Protein AF-A0A009HXX7-F1 (afdb_monomer)

Nearest PDB structures (foldseek):
  4usi-assembly1_C  TM=3.847E-01  e=4.225E+00  Chlamydomonas reinhardtii
  8y6v-assembly1_J  TM=2.786E-01  e=2.232E+00  Phikzvirus phiKZ
  7pua-assembly1_IA  TM=2.974E-01  e=5.814E+00  Trypanosoma brucei brucei
  5cyp-assembly2_B  TM=1.691E-01  e=4.801E+00  Homo sapiens

Foldseek 3Di:
DQDPNFDWDQDLDPDRAIATEAEPPVVVVVVVVVVVPAVDKDWDFDWDWDCDDPRGTHTYTYDTDDIGGPDDSHPVVNVVVVVPPD

Organism: Acinetobacter baumannii (strain 1295743) (NCBI:txid1310613)

Radius of gyration: 14.18 Å; Cα contacts (8 Å, |Δi|>4): 122; chains: 1; bounding box: 28×39×31 Å

Sequence (86 aa):
MFKNNDWHFVRCSITQDDYLIEAPQEIFTQFKELQQQQKNYWVSVLAEVNEQQNGNLILKIEKIDEVHLGETCHLLEALKNFENRE

Structure (mmCIF, N/CA/C/O backbone):
data_AF-A0A009HXX7-F1
#
_entry.id   AF-A0A009HXX7-F1
#
loop_
_atom_site.group_PDB
_atom_site.id
_atom_site.type_symbol
_atom_site.label_atom_id
_atom_site.label_alt_id
_atom_site.label_comp_id
_atom_site.label_asym_id
_atom_site.label_entity_id
_atom_site.label_seq_id
_atom_site.pdbx_PDB_ins_code
_atom_site.Car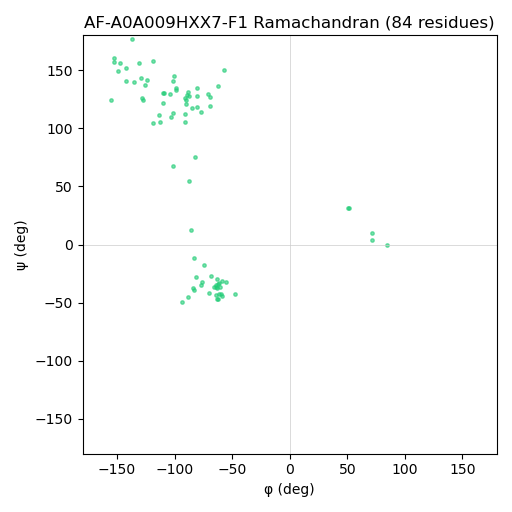tn_x
_atom_site.Cartn_y
_atom_site.Cartn_z
_atom_site.occupancy
_atom_site.B_iso_or_equiv
_atom_site.auth_seq_id
_atom_site.auth_comp_id
_atom_site.auth_asym_id
_atom_site.auth_atom_id
_atom_site.pdbx_PDB_model_num
ATOM 1 N N . MET A 1 1 ? 3.629 2.396 6.674 1.00 68.75 1 MET A N 1
ATOM 2 C CA . MET A 1 1 ? 4.215 3.055 7.862 1.00 68.75 1 MET A CA 1
ATOM 3 C C . MET A 1 1 ? 4.819 4.383 7.434 1.00 68.75 1 MET A C 1
ATOM 5 O O . MET A 1 1 ? 5.500 4.421 6.420 1.00 68.75 1 MET A O 1
ATOM 9 N N . PHE A 1 2 ? 4.559 5.457 8.177 1.00 68.00 2 PHE A N 1
ATOM 10 C CA . PHE A 1 2 ? 5.179 6.759 7.925 1.00 68.00 2 PHE A CA 1
ATOM 11 C C . PHE A 1 2 ? 6.592 6.776 8.538 1.00 68.00 2 PHE A C 1
ATOM 13 O O . PHE A 1 2 ? 6.726 6.566 9.745 1.00 68.00 2 PHE A O 1
ATOM 20 N N . LYS A 1 3 ? 7.637 6.955 7.724 1.00 70.12 3 LYS A N 1
ATOM 21 C CA . LYS A 1 3 ? 9.059 6.953 8.118 1.00 70.12 3 LYS A CA 1
ATOM 22 C C . LYS A 1 3 ? 9.763 8.125 7.437 1.00 70.12 3 LYS A C 1
ATOM 24 O O . LYS A 1 3 ? 9.498 8.379 6.277 1.00 70.12 3 LYS A O 1
ATOM 29 N N . ASN A 1 4 ? 10.662 8.829 8.128 1.00 7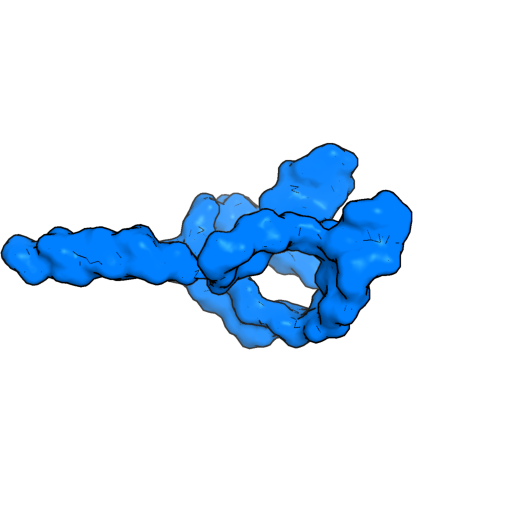5.06 4 ASN A N 1
ATOM 30 C CA . ASN A 1 4 ? 11.453 9.936 7.554 1.00 75.06 4 ASN A CA 1
ATOM 31 C C . ASN A 1 4 ? 10.635 11.020 6.811 1.00 75.06 4 ASN A C 1
ATOM 33 O O . ASN A 1 4 ? 11.153 11.663 5.910 1.00 75.06 4 ASN A O 1
ATOM 37 N N . ASN A 1 5 ? 9.392 11.264 7.242 1.00 79.31 5 ASN A N 1
ATOM 38 C CA . ASN A 1 5 ? 8.393 12.134 6.595 1.00 79.31 5 ASN A CA 1
ATOM 39 C C . ASN A 1 5 ? 7.776 11.609 5.288 1.00 79.31 5 ASN A C 1
ATOM 41 O O . ASN A 1 5 ? 6.994 12.326 4.667 1.00 79.31 5 ASN A O 1
ATOM 45 N N . ASP A 1 6 ? 8.032 10.352 4.945 1.00 85.19 6 ASP A N 1
ATOM 46 C CA . ASP A 1 6 ? 7.507 9.687 3.764 1.00 85.19 6 ASP A CA 1
ATOM 47 C C . ASP A 1 6 ? 6.639 8.475 4.125 1.00 85.19 6 ASP A C 1
ATOM 49 O O . ASP A 1 6 ? 6.723 7.885 5.209 1.00 85.19 6 ASP A O 1
ATOM 53 N N . TRP A 1 7 ? 5.760 8.089 3.203 1.00 86.25 7 TRP A N 1
ATOM 54 C CA . TRP A 1 7 ? 4.960 6.875 3.335 1.00 86.25 7 TRP A CA 1
ATOM 55 C C . TRP A 1 7 ? 5.701 5.690 2.744 1.00 86.25 7 TRP A C 1
ATOM 57 O O . TRP A 1 7 ? 6.104 5.721 1.587 1.00 86.25 7 TRP A O 1
ATOM 67 N N . HIS A 1 8 ? 5.813 4.625 3.532 1.00 88.81 8 HIS A N 1
ATOM 68 C CA . HIS A 1 8 ? 6.450 3.390 3.106 1.00 88.81 8 HIS A CA 1
ATOM 69 C C . HIS A 1 8 ? 5.521 2.195 3.264 1.00 88.81 8 HIS A C 1
ATOM 71 O O . HIS A 1 8 ? 4.821 2.078 4.279 1.00 88.81 8 HIS A O 1
ATOM 77 N N . PHE A 1 9 ? 5.564 1.274 2.307 1.00 85.12 9 PHE A N 1
ATOM 78 C CA . PHE A 1 9 ? 4.982 -0.056 2.438 1.00 85.12 9 PHE A CA 1
ATOM 79 C C . PHE A 1 9 ? 6.069 -1.105 2.524 1.00 85.12 9 PHE A C 1
ATOM 81 O O . PHE A 1 9 ? 6.972 -1.158 1.701 1.00 85.12 9 PHE A O 1
ATOM 88 N N . VAL A 1 10 ? 5.942 -1.963 3.531 1.00 82.94 10 VAL A N 1
ATOM 89 C CA . VAL A 1 10 ? 6.723 -3.189 3.595 1.00 82.94 10 VAL A CA 1
ATOM 90 C C . VAL A 1 10 ? 5.904 -4.248 2.888 1.00 82.94 10 VAL A C 1
ATOM 92 O O . VAL A 1 10 ? 4.753 -4.494 3.262 1.00 82.94 10 VAL A O 1
ATOM 95 N N . ARG A 1 11 ? 6.472 -4.843 1.842 1.00 78.62 11 ARG A N 1
ATOM 96 C CA . ARG A 1 11 ? 5.803 -5.918 1.122 1.00 78.62 11 ARG A CA 1
ATOM 97 C C . ARG A 1 11 ? 5.579 -7.088 2.065 1.00 78.62 11 ARG A C 1
ATOM 99 O O . ARG A 1 11 ? 6.481 -7.505 2.791 1.00 78.62 11 ARG A O 1
ATOM 106 N N . CYS A 1 12 ? 4.382 -7.660 2.003 1.00 73.62 12 CYS A N 1
ATOM 107 C CA . CYS A 1 12 ? 4.099 -8.871 2.744 1.00 73.62 12 CYS A CA 1
ATOM 108 C C . CYS A 1 12 ? 4.601 -10.111 2.004 1.00 73.62 12 CYS A C 1
ATOM 110 O O . CYS A 1 12 ? 3.855 -10.844 1.359 1.00 73.62 12 CYS A O 1
ATOM 112 N N . SER A 1 13 ? 5.913 -10.297 2.049 1.00 68.62 13 SER A N 1
ATOM 113 C CA . SER A 1 13 ? 6.630 -11.423 1.460 1.00 68.62 13 SER A CA 1
ATOM 114 C C . SER A 1 13 ? 7.700 -11.932 2.420 1.00 68.62 13 SER A C 1
ATOM 116 O O . SER A 1 13 ? 7.906 -11.385 3.501 1.00 68.62 13 SER A O 1
ATOM 118 N N . ILE A 1 14 ? 8.386 -13.010 2.029 1.00 61.72 14 ILE A N 1
ATOM 119 C CA . ILE A 1 14 ? 9.562 -13.513 2.757 1.00 61.72 14 ILE A CA 1
ATOM 120 C C . ILE A 1 14 ? 10.675 -12.450 2.775 1.00 61.72 14 ILE A C 1
ATOM 122 O O . ILE A 1 14 ? 11.410 -12.337 3.753 1.00 61.72 14 ILE A O 1
ATOM 126 N N . THR A 1 15 ? 10.781 -11.654 1.709 1.00 66.25 15 THR A N 1
ATOM 127 C CA . THR A 1 15 ? 11.657 -10.483 1.643 1.00 66.25 15 THR A CA 1
ATOM 128 C C . THR A 1 15 ? 10.993 -9.292 2.338 1.00 66.25 15 THR A C 1
ATOM 130 O O . THR A 1 15 ? 9.805 -9.036 2.135 1.00 66.25 15 THR A O 1
ATOM 133 N N . GLN A 1 16 ? 11.755 -8.571 3.167 1.00 70.81 16 GLN A N 1
ATOM 134 C CA . GLN A 1 16 ? 11.319 -7.337 3.837 1.00 70.81 16 GLN A CA 1
ATOM 135 C C . GLN A 1 16 ? 11.579 -6.119 2.947 1.00 70.81 16 GLN A C 1
ATOM 137 O O . GLN A 1 16 ? 12.272 -5.181 3.338 1.00 70.81 16 GLN A O 1
ATOM 142 N N . ASP A 1 17 ? 11.058 -6.162 1.726 1.00 83.62 17 ASP A N 1
ATOM 143 C CA . ASP A 1 17 ? 11.234 -5.066 0.783 1.00 83.62 17 ASP A CA 1
ATOM 144 C C . ASP A 1 17 ? 10.427 -3.856 1.270 1.00 83.62 17 ASP A C 1
ATOM 146 O O . ASP A 1 17 ? 9.207 -3.935 1.445 1.00 83.62 17 ASP A O 1
ATOM 150 N N . ASP A 1 18 ? 11.127 -2.754 1.532 1.00 87.50 18 ASP A N 1
ATOM 151 C CA . ASP A 1 18 ? 10.561 -1.485 1.982 1.00 87.50 18 ASP A CA 1
ATOM 152 C C . ASP A 1 18 ? 10.493 -0.534 0.782 1.00 87.50 18 ASP A C 1
ATOM 154 O O . ASP A 1 18 ? 11.515 -0.149 0.211 1.00 87.50 18 ASP A O 1
ATOM 158 N N . TYR A 1 19 ? 9.270 -0.212 0.371 1.00 89.44 19 TYR A N 1
ATOM 159 C CA . TYR A 1 19 ? 8.980 0.631 -0.777 1.00 89.44 19 TYR A CA 1
ATOM 160 C C . TYR A 1 19 ? 8.560 2.020 -0.326 1.00 89.44 19 TYR A C 1
ATOM 162 O O . TYR A 1 19 ? 7.612 2.154 0.452 1.00 89.44 19 TYR A O 1
ATOM 170 N N . LEU A 1 20 ? 9.194 3.043 -0.888 1.00 91.75 20 LEU A N 1
ATOM 171 C CA . LEU A 1 20 ? 8.702 4.413 -0.839 1.00 91.75 20 LEU A CA 1
ATOM 172 C C . LEU A 1 20 ? 7.464 4.534 -1.736 1.00 91.75 20 LEU A C 1
ATOM 174 O O . LEU A 1 20 ? 7.476 4.104 -2.891 1.00 91.75 20 LEU A O 1
ATOM 178 N N . ILE A 1 21 ? 6.389 5.103 -1.196 1.00 91.50 21 ILE A N 1
ATOM 179 C CA . ILE A 1 21 ? 5.110 5.223 -1.893 1.00 91.50 21 ILE A CA 1
ATOM 180 C C . ILE A 1 21 ? 5.039 6.538 -2.658 1.00 91.50 21 ILE A C 1
ATOM 182 O O . ILE A 1 21 ? 5.116 7.616 -2.071 1.00 91.50 21 ILE A O 1
ATOM 186 N N . GLU A 1 22 ? 4.742 6.436 -3.948 1.00 92.75 22 GLU A N 1
ATOM 187 C CA . GLU A 1 22 ? 4.274 7.552 -4.766 1.00 92.75 22 GLU A CA 1
ATOM 188 C C . GLU A 1 22 ? 2.804 7.324 -5.112 1.00 92.75 22 GLU A C 1
ATOM 190 O O . GLU A 1 22 ? 2.451 6.302 -5.691 1.00 92.75 22 GLU A O 1
ATOM 195 N N . ALA A 1 23 ? 1.920 8.246 -4.742 1.00 92.94 23 ALA A N 1
ATOM 196 C CA . ALA A 1 23 ? 0.487 8.090 -4.978 1.00 92.94 23 ALA A CA 1
ATOM 197 C C . ALA A 1 23 ? -0.216 9.453 -5.095 1.00 92.94 23 ALA A C 1
ATOM 199 O O . ALA A 1 23 ? 0.302 10.459 -4.598 1.00 92.94 23 ALA A O 1
ATOM 200 N N . PRO A 1 24 ? -1.416 9.514 -5.700 1.00 93.31 24 PRO A N 1
ATOM 201 C CA . PRO A 1 24 ? -2.285 10.682 -5.597 1.00 93.31 24 PRO A CA 1
ATOM 202 C C . PRO A 1 24 ? -2.624 11.019 -4.137 1.00 93.31 24 PRO A C 1
ATOM 204 O O . PRO A 1 24 ? -2.757 10.132 -3.292 1.00 93.31 24 PRO A O 1
ATOM 207 N N . GLN A 1 25 ? -2.848 12.303 -3.839 1.00 91.62 25 GLN A N 1
ATOM 208 C CA . GLN A 1 25 ? -3.142 12.778 -2.477 1.00 91.62 25 GLN A CA 1
ATOM 209 C C . GLN A 1 25 ? -4.350 12.075 -1.831 1.00 91.62 25 GLN A C 1
ATOM 211 O O . GLN A 1 25 ? -4.377 11.864 -0.619 1.00 91.62 25 GLN A O 1
ATOM 216 N N . GLU A 1 26 ? -5.337 11.688 -2.635 1.00 92.94 26 GLU A N 1
ATOM 217 C CA . GLU A 1 26 ? -6.537 10.961 -2.204 1.00 92.94 26 GLU A CA 1
ATOM 218 C C . GLU A 1 26 ? -6.203 9.605 -1.565 1.00 92.94 26 GLU A C 1
ATOM 220 O O . GLU A 1 26 ? -6.821 9.221 -0.573 1.00 92.94 26 GLU A O 1
ATOM 225 N N . ILE A 1 27 ? -5.183 8.913 -2.077 1.00 92.38 27 ILE A N 1
ATOM 226 C CA . ILE A 1 27 ? -4.707 7.636 -1.537 1.00 92.38 27 ILE A CA 1
ATOM 227 C C . ILE A 1 27 ? -4.029 7.851 -0.178 1.00 92.38 27 ILE A C 1
ATOM 229 O O . ILE A 1 27 ? -4.296 7.117 0.774 1.00 92.38 27 ILE A O 1
ATOM 233 N N . PHE A 1 28 ? -3.220 8.907 -0.031 1.00 91.31 28 PHE A N 1
ATOM 234 C CA . PHE A 1 28 ? -2.621 9.248 1.265 1.00 91.31 28 PHE A CA 1
ATOM 235 C C . PHE A 1 28 ? -3.664 9.625 2.319 1.00 91.31 28 PHE A C 1
ATOM 237 O O . PHE A 1 28 ? -3.476 9.321 3.498 1.00 91.31 28 PHE A O 1
ATOM 244 N N . THR A 1 29 ? -4.759 10.276 1.924 1.00 91.56 29 THR A N 1
ATOM 245 C CA . THR A 1 29 ? -5.885 10.551 2.828 1.00 91.56 29 THR A CA 1
ATOM 246 C C . THR A 1 29 ? -6.515 9.249 3.322 1.00 91.56 29 THR A C 1
ATOM 248 O O . THR A 1 29 ? -6.639 9.070 4.532 1.00 91.56 29 THR A O 1
ATOM 251 N N . GLN A 1 30 ? -6.788 8.296 2.425 1.00 90.56 30 GLN A N 1
ATOM 252 C CA . GLN A 1 30 ? -7.323 6.980 2.797 1.00 90.56 30 GLN A CA 1
ATOM 253 C C . GLN A 1 30 ? -6.381 6.215 3.739 1.00 90.56 30 GLN A C 1
ATOM 255 O O . GLN A 1 30 ? -6.823 5.674 4.750 1.00 90.56 30 GLN A O 1
ATOM 260 N N . PHE A 1 31 ? -5.067 6.222 3.489 1.00 88.00 31 PHE A N 1
ATOM 261 C CA . PHE A 1 31 ? -4.109 5.584 4.401 1.00 88.00 31 PHE A CA 1
ATOM 262 C C . PHE A 1 31 ? -4.076 6.230 5.790 1.00 88.00 31 PHE A C 1
ATOM 264 O O . PHE A 1 31 ? -3.958 5.523 6.793 1.00 88.00 31 PHE A O 1
ATOM 271 N N . LYS A 1 32 ? -4.207 7.560 5.878 1.00 88.38 32 LYS A N 1
ATOM 272 C CA . LYS A 1 32 ? -4.303 8.261 7.169 1.00 88.38 32 LYS A CA 1
ATOM 273 C C . LYS A 1 32 ? -5.559 7.855 7.933 1.00 88.38 32 LYS A C 1
ATOM 275 O O . LYS A 1 32 ? -5.469 7.611 9.133 1.00 88.38 32 LYS A O 1
ATOM 280 N N . GLU A 1 33 ? -6.698 7.766 7.254 1.00 89.62 33 GLU A N 1
ATOM 281 C CA . GLU A 1 33 ? -7.964 7.331 7.854 1.00 89.62 33 GLU A CA 1
ATOM 282 C C . GLU A 1 33 ? -7.876 5.885 8.355 1.00 89.62 33 GLU A C 1
ATOM 284 O O . GLU A 1 33 ? -8.204 5.613 9.511 1.00 89.62 33 GLU A O 1
ATOM 289 N N . LEU A 1 34 ? -7.334 4.974 7.541 1.00 86.50 34 LEU A N 1
ATOM 290 C CA . LEU A 1 34 ? -7.115 3.577 7.930 1.00 86.50 34 LEU A CA 1
ATOM 291 C C . LEU A 1 34 ? -6.203 3.461 9.156 1.00 86.50 34 LEU A C 1
ATOM 293 O O . LEU A 1 34 ? -6.526 2.744 10.104 1.00 86.50 34 LEU A O 1
ATOM 297 N N . GLN A 1 35 ? -5.107 4.227 9.188 1.00 82.88 35 GLN A N 1
ATOM 298 C CA . GLN A 1 35 ? -4.184 4.255 10.324 1.00 82.88 35 GLN A CA 1
ATOM 299 C C . GLN A 1 35 ? -4.827 4.774 11.620 1.00 82.88 35 GLN A C 1
ATOM 301 O O . GLN A 1 35 ? -4.412 4.373 12.708 1.00 82.88 35 GLN A O 1
ATOM 306 N N . GLN A 1 36 ? -5.824 5.658 11.533 1.00 84.94 36 GLN A N 1
ATOM 307 C CA . GLN A 1 36 ? -6.563 6.138 12.705 1.00 84.94 36 GLN A CA 1
ATOM 308 C C . GLN A 1 36 ? -7.573 5.106 13.222 1.00 84.94 36 GLN A C 1
ATOM 310 O O . GLN A 1 36 ? -7.814 5.046 14.427 1.00 84.94 36 GLN A O 1
ATOM 315 N N . GLN A 1 37 ? -8.157 4.299 12.331 1.00 80.19 37 GLN A N 1
ATOM 316 C CA . GLN A 1 37 ? -9.209 3.339 12.672 1.00 80.19 37 GLN A CA 1
ATOM 317 C C . GLN A 1 37 ? -8.670 2.018 13.230 1.00 80.19 37 GLN A C 1
ATOM 319 O O . GLN A 1 37 ? -9.263 1.457 14.151 1.00 80.19 37 GLN A O 1
ATOM 324 N N . GLN A 1 38 ? -7.568 1.499 12.683 1.00 70.69 38 GLN A N 1
ATOM 325 C CA . GLN A 1 38 ? -7.023 0.196 13.062 1.00 70.69 38 GLN A CA 1
ATOM 326 C C . GLN A 1 38 ? -5.498 0.204 13.092 1.00 70.69 38 GLN A C 1
ATOM 328 O O . GLN A 1 38 ? -4.837 0.774 12.229 1.00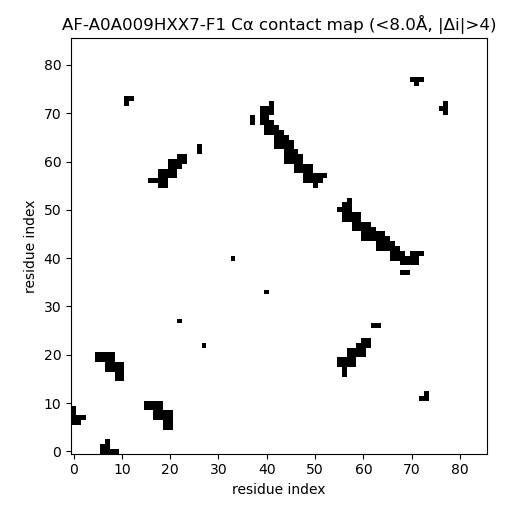 70.69 38 GLN A O 1
ATOM 333 N N . LYS A 1 39 ? -4.926 -0.488 14.085 1.00 68.25 39 LYS A N 1
ATOM 334 C CA . LYS A 1 39 ? -3.467 -0.665 14.177 1.00 68.25 39 LYS A CA 1
ATOM 335 C C . LYS A 1 39 ? -2.953 -1.786 13.274 1.00 68.25 39 LYS A C 1
ATOM 337 O O . LYS A 1 39 ? -1.816 -1.704 12.824 1.00 68.25 39 LYS A O 1
ATOM 342 N N . ASN A 1 40 ? -3.795 -2.784 12.997 1.00 75.62 40 ASN A N 1
ATOM 343 C CA . ASN A 1 40 ? -3.448 -3.950 12.192 1.00 75.62 40 ASN A CA 1
ATOM 344 C C . ASN A 1 40 ? -4.347 -3.998 10.959 1.00 75.62 40 ASN A C 1
ATOM 346 O O . ASN A 1 40 ? -5.528 -4.342 11.048 1.00 75.62 40 ASN A O 1
ATOM 350 N N . TYR A 1 41 ? -3.778 -3.626 9.822 1.00 79.56 41 TYR A N 1
ATOM 351 C CA . TYR A 1 41 ? -4.400 -3.768 8.519 1.00 79.56 41 TYR A CA 1
ATOM 352 C C . TYR A 1 41 ? -3.321 -4.026 7.475 1.00 79.56 41 TYR A C 1
ATOM 354 O O . TYR A 1 41 ? -2.165 -3.625 7.641 1.00 79.56 41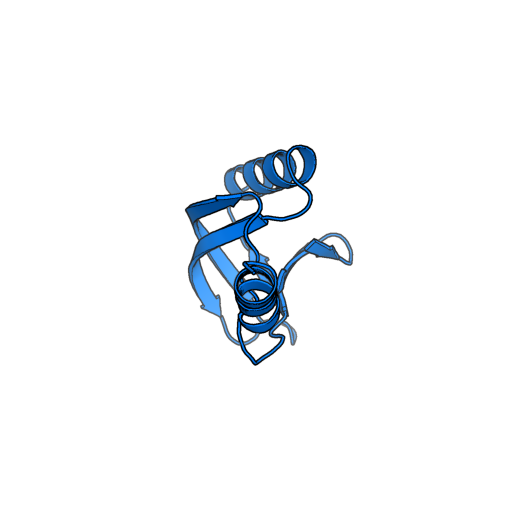 TYR A O 1
ATOM 362 N N . TRP A 1 42 ? -3.715 -4.654 6.377 1.00 84.56 42 TRP A N 1
ATOM 363 C CA . TRP A 1 42 ? -2.933 -4.657 5.151 1.00 84.56 42 TRP A CA 1
ATOM 364 C C . TRP A 1 42 ? -3.836 -4.286 3.980 1.00 84.56 42 TRP A C 1
ATOM 366 O O . TRP A 1 42 ? -5.063 -4.381 4.056 1.00 84.56 42 TRP A O 1
ATOM 376 N N . VAL A 1 43 ? -3.218 -3.778 2.921 1.00 87.00 43 VAL A N 1
ATOM 377 C CA . VAL A 1 43 ? -3.919 -3.302 1.733 1.00 87.00 43 VAL A CA 1
ATOM 378 C C . VAL A 1 43 ? -3.363 -3.997 0.504 1.00 87.00 43 VAL A C 1
ATOM 380 O O . VAL A 1 43 ? -2.146 -4.137 0.360 1.00 87.00 43 VAL A O 1
ATOM 383 N N . SER A 1 44 ? -4.260 -4.400 -0.385 1.00 88.50 44 SER A N 1
ATOM 384 C CA . SER A 1 44 ? -3.927 -4.760 -1.759 1.00 88.50 44 SER A CA 1
ATOM 385 C C . SER A 1 44 ? -3.996 -3.490 -2.592 1.00 88.50 44 SER A C 1
ATOM 387 O O . SER A 1 44 ? -4.963 -2.733 -2.502 1.00 88.50 44 SER A O 1
ATOM 389 N N . VAL A 1 45 ? -2.968 -3.223 -3.390 1.00 90.81 45 VAL A N 1
ATOM 390 C CA . VAL A 1 45 ? -2.893 -2.017 -4.220 1.00 90.81 45 VAL A CA 1
ATOM 391 C C . VAL A 1 45 ? -2.566 -2.383 -5.655 1.00 90.81 45 VAL A C 1
ATOM 393 O O . VAL A 1 45 ? -1.763 -3.281 -5.906 1.00 90.81 45 VAL A O 1
ATOM 396 N N . LEU A 1 46 ? -3.167 -1.656 -6.593 1.00 92.62 46 LEU A N 1
ATOM 397 C CA . LEU A 1 46 ? -2.713 -1.663 -7.975 1.00 92.62 46 LEU A CA 1
ATOM 398 C C . LEU A 1 46 ? -1.584 -0.644 -8.091 1.00 92.62 46 LEU A C 1
ATOM 400 O O . LEU A 1 46 ? -1.786 0.545 -7.822 1.00 92.62 46 LEU A O 1
ATOM 404 N N . ALA A 1 47 ? -0.397 -1.124 -8.442 1.00 91.94 47 ALA A N 1
ATOM 405 C CA . ALA A 1 47 ? 0.797 -0.303 -8.452 1.00 91.94 47 ALA A CA 1
ATOM 406 C C . ALA A 1 47 ? 1.801 -0.744 -9.518 1.00 91.94 47 ALA A C 1
ATOM 408 O O . ALA A 1 47 ? 1.933 -1.931 -9.821 1.00 91.94 47 ALA A O 1
ATOM 409 N N . GLU A 1 48 ? 2.552 0.229 -10.022 1.00 91.19 48 GLU A N 1
ATOM 410 C CA . GLU A 1 48 ? 3.760 0.007 -10.808 1.00 91.19 48 GLU A CA 1
ATOM 411 C C . GLU A 1 48 ? 4.950 -0.112 -9.847 1.00 91.19 48 GLU A C 1
ATOM 413 O O . GLU A 1 48 ? 5.168 0.748 -8.985 1.00 91.19 48 GLU A O 1
ATOM 418 N N . VAL A 1 49 ? 5.725 -1.189 -9.985 1.00 83.81 49 VAL A N 1
ATOM 419 C CA . VAL A 1 49 ? 6.955 -1.383 -9.211 1.00 83.81 49 VAL A CA 1
ATOM 420 C C . VAL A 1 49 ? 8.115 -0.790 -9.997 1.00 83.81 49 VAL A C 1
ATOM 422 O O . VAL A 1 49 ? 8.496 -1.311 -11.042 1.00 83.81 49 VAL A O 1
ATOM 425 N N . ASN A 1 50 ? 8.690 0.287 -9.473 1.00 81.94 50 ASN A N 1
ATOM 426 C CA . ASN A 1 50 ? 9.883 0.913 -10.021 1.00 81.94 50 ASN A CA 1
ATOM 427 C C . ASN A 1 50 ? 11.072 0.513 -9.147 1.00 81.94 50 ASN A C 1
ATOM 429 O O . ASN A 1 50 ? 11.182 0.935 -7.995 1.00 81.94 50 ASN A O 1
ATOM 433 N N . GLU A 1 51 ? 11.951 -0.333 -9.687 1.00 69.25 51 GLU A N 1
ATOM 434 C CA . GLU A 1 51 ? 12.945 -1.037 -8.872 1.00 69.25 51 GLU A CA 1
ATOM 435 C C . GLU A 1 51 ? 13.933 -0.105 -8.165 1.00 69.25 51 GLU A C 1
ATOM 437 O O . GLU A 1 51 ? 14.297 -0.414 -7.043 1.00 69.25 51 GLU A O 1
ATOM 442 N N . GLN A 1 52 ? 14.335 1.040 -8.728 1.00 76.06 52 GLN A N 1
ATOM 443 C CA . GLN A 1 52 ? 15.222 1.972 -8.020 1.00 76.06 52 GLN A CA 1
ATOM 444 C C . GLN A 1 52 ? 15.085 3.419 -8.508 1.00 76.06 52 GLN A C 1
ATOM 446 O O . GLN A 1 52 ? 15.334 3.721 -9.674 1.00 76.06 52 GLN A O 1
ATOM 451 N N . GLN A 1 53 ? 14.800 4.337 -7.583 1.00 77.88 53 GLN A N 1
ATOM 452 C CA . GLN A 1 53 ? 15.066 5.768 -7.746 1.00 77.88 53 GLN A CA 1
ATOM 453 C C . GLN A 1 53 ? 15.845 6.279 -6.535 1.00 77.88 53 GLN A C 1
ATOM 455 O O . GLN A 1 53 ? 15.436 6.080 -5.394 1.00 77.88 53 GLN A O 1
ATOM 460 N N . ASN A 1 54 ? 16.993 6.921 -6.773 1.00 80.25 54 ASN A N 1
ATOM 461 C CA . ASN A 1 54 ? 17.879 7.435 -5.717 1.00 80.25 54 ASN A CA 1
ATOM 462 C C . ASN A 1 54 ? 18.244 6.391 -4.635 1.00 80.25 54 ASN A C 1
ATOM 464 O O . ASN A 1 54 ? 18.451 6.741 -3.477 1.00 80.25 54 ASN A O 1
ATOM 468 N N . GLY A 1 55 ? 18.317 5.107 -5.010 1.00 80.56 55 GLY A N 1
ATOM 469 C CA . GLY A 1 55 ? 18.619 4.000 -4.094 1.00 80.56 55 GLY A CA 1
ATOM 470 C C . GLY A 1 55 ? 17.420 3.441 -3.318 1.00 80.56 55 GLY A C 1
ATOM 471 O O . GLY A 1 55 ? 17.600 2.477 -2.580 1.00 80.56 55 GLY A O 1
ATOM 472 N N . ASN A 1 56 ? 16.215 3.986 -3.510 1.00 83.50 56 ASN A N 1
ATOM 473 C CA . ASN A 1 56 ? 14.981 3.488 -2.903 1.00 83.50 56 ASN A CA 1
ATOM 474 C C . ASN A 1 56 ? 14.167 2.662 -3.904 1.00 83.50 56 ASN A C 1
ATOM 476 O O . ASN A 1 56 ? 14.045 3.044 -5.070 1.00 83.50 56 ASN A O 1
ATOM 480 N N . LEU A 1 57 ? 13.564 1.573 -3.425 1.00 89.62 57 LEU A N 1
ATOM 481 C CA . LEU A 1 57 ? 12.499 0.875 -4.140 1.00 89.62 57 LEU A CA 1
ATOM 482 C C . LEU A 1 57 ? 11.261 1.778 -4.150 1.00 89.62 57 LEU A C 1
ATOM 484 O O . LEU A 1 57 ? 10.826 2.228 -3.089 1.00 89.62 57 LEU A O 1
ATOM 488 N N . ILE A 1 58 ? 10.691 2.048 -5.323 1.00 91.12 58 ILE A N 1
ATOM 489 C CA . ILE A 1 58 ? 9.516 2.915 -5.455 1.00 91.12 58 ILE A CA 1
ATOM 490 C C . ILE A 1 58 ? 8.296 2.074 -5.820 1.00 91.12 58 ILE A C 1
ATOM 492 O O . ILE A 1 58 ? 8.321 1.283 -6.764 1.00 91.12 58 ILE A O 1
ATOM 496 N N . LEU A 1 59 ? 7.208 2.271 -5.080 1.00 91.31 59 LEU A N 1
ATOM 497 C CA . LEU A 1 59 ? 5.903 1.699 -5.380 1.00 91.31 59 LEU A CA 1
ATOM 498 C C . LEU A 1 59 ? 4.950 2.827 -5.756 1.00 91.31 59 LEU A C 1
ATOM 500 O O . LEU A 1 59 ? 4.494 3.585 -4.896 1.00 91.31 59 LEU A O 1
ATOM 504 N N . LYS A 1 60 ? 4.652 2.937 -7.049 1.00 93.31 60 LYS A N 1
ATOM 505 C CA . LYS A 1 60 ? 3.742 3.954 -7.561 1.00 93.31 60 LYS A CA 1
ATOM 506 C C . LYS A 1 60 ? 2.324 3.404 -7.574 1.00 93.31 60 LYS A C 1
ATOM 508 O O . LYS A 1 60 ? 1.987 2.567 -8.405 1.00 93.31 60 LYS A O 1
ATOM 513 N N . ILE A 1 61 ? 1.510 3.853 -6.629 1.00 93.94 61 ILE A N 1
ATOM 514 C CA . ILE A 1 61 ? 0.160 3.350 -6.395 1.00 93.94 61 ILE A CA 1
ATOM 515 C C . ILE A 1 61 ? -0.840 4.147 -7.227 1.00 93.94 61 ILE A C 1
ATOM 517 O O . ILE A 1 61 ? -0.948 5.366 -7.099 1.00 93.94 61 ILE A O 1
ATOM 521 N N . GLU A 1 62 ? -1.619 3.433 -8.032 1.00 93.62 62 GLU A N 1
ATOM 522 C CA . GLU A 1 62 ? -2.726 4.003 -8.799 1.00 93.62 62 GLU A CA 1
ATOM 523 C C . GLU A 1 62 ? -4.019 3.996 -7.987 1.00 93.62 62 GLU A C 1
ATOM 525 O O . GLU A 1 62 ? -4.741 4.992 -7.942 1.00 93.62 62 GLU A O 1
ATOM 530 N N . LYS A 1 63 ? -4.305 2.871 -7.321 1.00 93.06 63 LYS A N 1
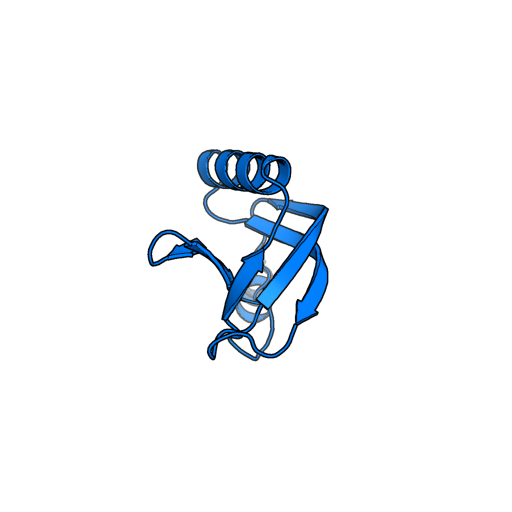ATOM 531 C CA . LYS A 1 63 ? -5.491 2.696 -6.479 1.00 93.06 63 LYS A CA 1
ATOM 532 C C . LYS A 1 63 ? -5.264 1.670 -5.374 1.00 93.06 63 LYS A C 1
ATOM 534 O O . LYS A 1 63 ? -4.448 0.756 -5.502 1.00 93.06 63 LYS A O 1
ATOM 539 N N . ILE A 1 64 ? -6.060 1.792 -4.318 1.00 92.12 64 ILE A N 1
ATOM 540 C CA . ILE A 1 64 ? -6.282 0.710 -3.358 1.00 92.12 64 ILE A CA 1
ATOM 541 C C . ILE A 1 64 ? -7.317 -0.232 -3.974 1.00 92.12 64 ILE A C 1
ATOM 543 O O . ILE A 1 64 ? -8.358 0.220 -4.448 1.00 92.12 64 ILE A O 1
ATOM 547 N N . ASP A 1 65 ? -6.996 -1.519 -4.016 1.00 91.44 65 ASP A N 1
ATOM 548 C CA . ASP A 1 65 ? -7.870 -2.558 -4.558 1.00 91.44 65 ASP A CA 1
ATOM 549 C C . ASP A 1 65 ? -8.705 -3.195 -3.442 1.00 91.44 65 ASP A C 1
ATOM 551 O O . ASP A 1 65 ? -9.929 -3.230 -3.533 1.00 91.44 65 ASP A O 1
ATOM 555 N N . GLU A 1 66 ? -8.056 -3.601 -2.344 1.00 90.19 66 GLU A N 1
ATOM 556 C CA . GLU A 1 66 ? -8.707 -4.240 -1.193 1.00 90.19 66 GLU A CA 1
ATOM 557 C C . GLU A 1 66 ? -8.089 -3.773 0.134 1.00 90.19 66 GLU A C 1
ATOM 559 O O . 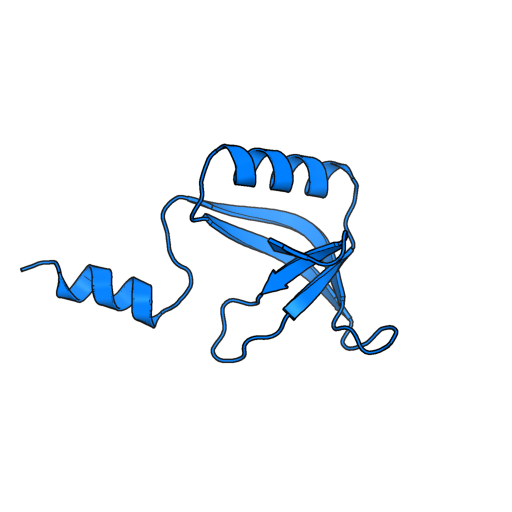GLU A 1 66 ? -6.910 -3.412 0.207 1.00 90.19 66 GLU A O 1
ATOM 564 N N . VAL A 1 67 ? -8.893 -3.791 1.201 1.00 88.81 67 VAL A N 1
ATOM 565 C CA . VAL A 1 67 ? -8.473 -3.457 2.569 1.00 88.81 67 VAL A CA 1
ATOM 566 C C . VAL A 1 67 ? -8.872 -4.590 3.504 1.00 88.81 67 VAL A C 1
ATOM 568 O O . VAL A 1 67 ? -10.050 -4.924 3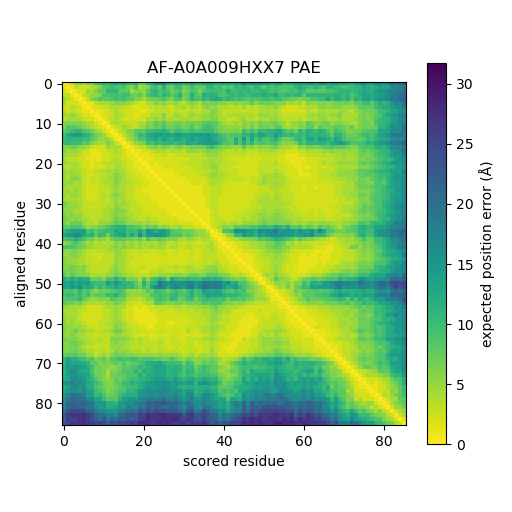.623 1.00 88.81 67 VAL A O 1
ATOM 571 N N . HIS A 1 68 ? -7.889 -5.121 4.222 1.00 85.50 68 HIS A N 1
ATOM 572 C CA . HIS A 1 68 ? -8.055 -6.239 5.140 1.00 85.50 68 HIS A CA 1
ATOM 573 C C . HIS A 1 68 ? -7.813 -5.768 6.573 1.00 85.50 68 HIS A C 1
ATOM 575 O O . HIS A 1 68 ? -6.696 -5.397 6.941 1.00 85.50 68 HIS A O 1
ATOM 581 N N . LEU A 1 69 ? -8.873 -5.745 7.384 1.00 84.81 69 LEU A N 1
ATOM 582 C CA . LEU A 1 69 ? -8.845 -5.223 8.752 1.00 84.81 69 LEU A CA 1
ATOM 583 C C . LEU A 1 69 ? -8.706 -6.350 9.773 1.00 84.81 69 LEU A C 1
ATOM 585 O O . LEU A 1 69 ? -9.424 -7.342 9.705 1.00 84.81 69 LEU A O 1
ATOM 589 N N . GLY A 1 70 ? -7.823 -6.175 10.760 1.00 75.69 70 GLY A N 1
ATOM 590 C CA . GLY A 1 70 ? -7.624 -7.160 11.830 1.00 75.69 70 GLY A CA 1
ATOM 591 C C . GLY A 1 70 ? -6.924 -8.445 11.378 1.00 75.69 70 GLY A C 1
ATOM 592 O O . GLY A 1 70 ? -6.735 -9.355 12.183 1.00 75.69 70 GLY A O 1
ATOM 593 N N . GLU A 1 71 ? -6.511 -8.507 10.114 1.00 70.75 71 GLU A N 1
ATOM 594 C CA . GLU A 1 71 ? -5.779 -9.621 9.530 1.00 70.75 71 GLU A CA 1
ATOM 595 C C . GLU A 1 71 ? -4.285 -9.296 9.465 1.00 70.75 71 GLU A C 1
ATOM 597 O O . GLU A 1 71 ? -3.877 -8.154 9.245 1.00 70.75 71 GLU A O 1
ATOM 602 N N . THR A 1 72 ? -3.461 -10.321 9.656 1.00 71.88 72 THR A N 1
ATOM 603 C CA . THR A 1 72 ? -2.020 -10.252 9.413 1.00 71.88 72 THR A CA 1
ATOM 604 C C . THR A 1 72 ? -1.726 -10.864 8.056 1.00 71.88 72 THR A C 1
ATOM 606 O O . THR A 1 72 ? -2.205 -11.948 7.729 1.00 71.88 72 THR A O 1
ATOM 609 N N . CYS A 1 73 ? -0.925 -10.168 7.262 1.00 70.12 73 CYS A N 1
ATOM 610 C CA . CYS A 1 73 ? -0.461 -10.684 5.985 1.00 70.12 73 CYS A CA 1
ATOM 611 C C . CYS A 1 73 ? 0.765 -11.608 6.159 1.00 70.12 73 CYS A C 1
ATOM 613 O O . CYS A 1 73 ? 1.166 -12.303 5.223 1.00 70.12 73 CYS A O 1
ATOM 615 N N . HIS A 1 74 ? 1.386 -11.635 7.350 1.00 69.75 74 HIS A N 1
ATOM 616 C CA . HIS A 1 74 ? 2.527 -12.499 7.622 1.00 69.75 74 HIS A CA 1
ATOM 617 C C . HIS A 1 74 ? 2.044 -13.928 7.842 1.00 69.75 74 HIS A C 1
ATOM 619 O O . HIS A 1 74 ? 1.413 -14.227 8.854 1.00 69.75 74 HIS A O 1
ATOM 625 N N . LEU A 1 75 ? 2.413 -14.831 6.928 1.00 66.88 75 LEU A N 1
ATOM 626 C CA . LEU A 1 75 ? 2.039 -16.247 6.984 1.00 66.88 75 LEU A CA 1
ATOM 627 C C . LEU A 1 75 ? 2.273 -16.863 8.373 1.00 66.88 75 LEU A C 1
ATOM 629 O O . LEU A 1 75 ? 1.410 -17.563 8.880 1.00 66.88 75 LEU A O 1
ATOM 633 N N . LEU A 1 76 ? 3.399 -16.563 9.024 1.00 66.06 76 LEU A N 1
ATOM 634 C CA . LEU A 1 76 ? 3.705 -17.088 10.360 1.00 66.06 76 LEU A CA 1
ATOM 635 C C . LEU A 1 76 ? 2.727 -16.610 11.440 1.00 66.06 76 LEU A C 1
ATOM 637 O O . LEU A 1 76 ? 2.392 -17.367 12.345 1.00 66.06 76 LEU A O 1
ATOM 641 N N . GLU A 1 77 ? 2.263 -15.367 11.369 1.00 66.06 77 GLU A N 1
ATOM 642 C CA . GLU A 1 77 ? 1.269 -14.850 12.310 1.00 66.06 77 GLU A CA 1
ATOM 643 C C . GLU A 1 77 ? -0.136 -15.356 11.969 1.00 66.06 77 GLU A C 1
ATOM 645 O O . GLU A 1 77 ? -0.908 -15.670 12.874 1.00 66.06 77 GLU A O 1
ATOM 650 N N . ALA A 1 78 ? -0.446 -15.521 10.680 1.00 63.78 78 ALA A N 1
ATOM 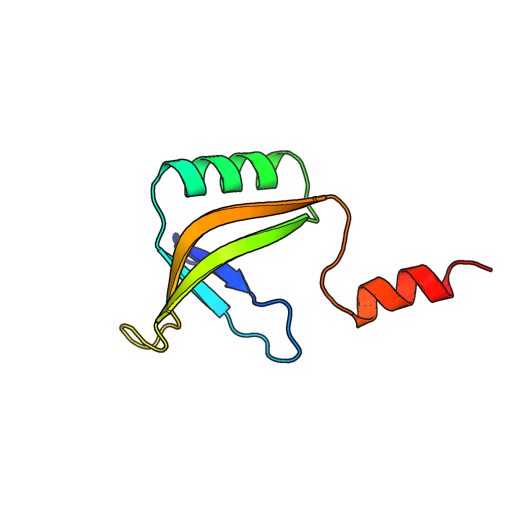651 C CA . ALA A 1 78 ? -1.685 -16.150 10.239 1.00 63.78 78 ALA A CA 1
ATOM 652 C C . ALA A 1 78 ? -1.767 -17.601 10.743 1.00 63.78 78 ALA A C 1
ATOM 654 O O . ALA A 1 78 ? -2.798 -18.009 11.271 1.00 63.78 78 ALA A O 1
ATOM 655 N N . LEU A 1 79 ? -0.662 -18.352 10.670 1.00 64.62 79 LEU A N 1
ATOM 656 C CA . LEU A 1 79 ? -0.558 -19.728 11.165 1.00 64.62 79 LEU A CA 1
ATOM 657 C C . LEU A 1 79 ? -0.695 -19.826 12.693 1.00 64.62 79 LEU A C 1
ATOM 659 O O . LEU A 1 79 ? -1.370 -20.733 13.174 1.00 64.62 79 LEU A O 1
ATOM 663 N N . LYS A 1 80 ? -0.173 -18.864 13.468 1.00 61.91 80 LYS A N 1
ATOM 664 C CA . LYS A 1 80 ? -0.392 -18.814 14.930 1.00 61.91 80 LYS A CA 1
ATOM 665 C C . LYS A 1 80 ? -1.873 -18.723 15.311 1.00 61.91 80 LYS A C 1
ATOM 667 O O . LYS A 1 80 ? -2.275 -19.240 16.351 1.00 61.91 80 LYS A O 1
ATOM 672 N N . ASN A 1 81 ? -2.702 -18.084 14.486 1.00 58.47 81 ASN A N 1
ATOM 673 C CA . ASN A 1 81 ? -4.149 -18.028 14.716 1.00 58.47 81 ASN A CA 1
ATOM 674 C C . ASN A 1 81 ? -4.859 -19.357 14.398 1.00 58.47 81 ASN A C 1
ATOM 676 O O . ASN A 1 81 ? -5.984 -19.559 14.855 1.00 58.47 81 ASN A O 1
ATOM 680 N N . PHE A 1 82 ? -4.222 -20.260 13.642 1.00 58.47 82 PHE A N 1
ATOM 681 C CA . PHE A 1 82 ? -4.702 -21.628 13.429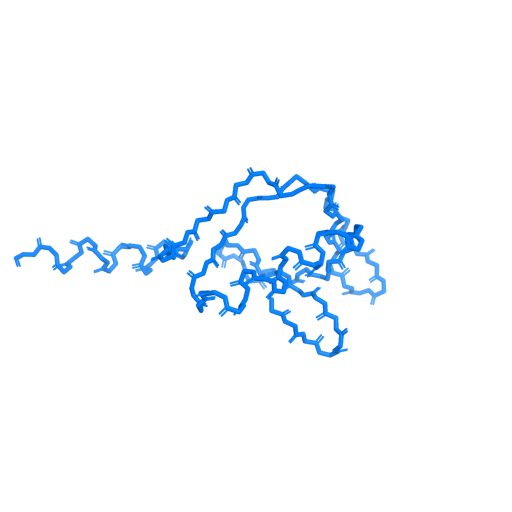 1.00 58.47 82 PHE A CA 1
ATOM 682 C C . PHE A 1 82 ? -4.282 -22.573 14.560 1.00 58.47 82 PHE A C 1
ATOM 684 O O . PHE A 1 82 ? -5.093 -23.400 14.961 1.00 58.47 82 PHE A O 1
ATOM 691 N N . GLU A 1 83 ? -3.073 -22.426 15.110 1.00 55.03 83 GLU A N 1
ATOM 692 C CA . GLU A 1 83 ? -2.593 -23.257 16.230 1.00 55.03 83 GLU A CA 1
ATOM 693 C C . GLU A 1 83 ? -3.337 -22.987 17.549 1.00 55.03 83 GLU A C 1
ATOM 695 O O . GLU A 1 83 ? -3.476 -23.885 18.367 1.00 55.03 83 GLU A O 1
ATOM 700 N N . ASN A 1 84 ? -3.877 -21.780 17.749 1.00 53.53 84 ASN A N 1
ATOM 701 C CA . ASN A 1 84 ? -4.654 -21.427 18.948 1.00 53.53 84 ASN A CA 1
ATOM 702 C C . ASN A 1 84 ? -6.153 -21.800 18.865 1.00 53.53 84 ASN A C 1
ATOM 704 O O . ASN A 1 84 ? -6.949 -21.319 19.672 1.00 53.53 84 ASN A O 1
ATOM 708 N N . ARG A 1 85 ? -6.562 -22.607 17.875 1.00 50.66 85 ARG A N 1
ATOM 709 C CA . ARG A 1 85 ? -7.906 -23.203 17.789 1.00 50.66 85 ARG A CA 1
ATOM 710 C C . ARG A 1 85 ? -7.857 -24.665 18.251 1.00 50.66 85 ARG A C 1
ATOM 712 O O . ARG A 1 85 ? -8.063 -25.566 17.443 1.00 50.66 85 ARG A O 1
ATOM 719 N N . GLU A 1 86 ? -7.599 -24.875 19.537 1.00 46.41 86 GLU A N 1
ATOM 720 C CA . GLU A 1 86 ? -7.903 -26.124 20.258 1.00 46.41 86 GLU A CA 1
ATOM 721 C C . GLU A 1 86 ? -8.875 -25.845 21.407 1.00 46.41 86 GLU A C 1
ATOM 723 O O . GLU A 1 86 ? -8.708 -24.806 22.089 1.00 46.41 86 GLU A O 1
#

Solvent-accessible surface area (backbone atoms only — not comparable to full-atom values): 5227 Å² total; per-residue (Å²): 92,83,52,101,94,39,50,33,48,68,50,79,58,97,56,83,50,64,23,43,58,46,60,58,70,70,57,57,51,50,52,52,52,48,59,73,76,41,93,47,60,48,69,45,64,46,60,53,79,43,80,67,56,99,87,37,33,34,34,38,41,79,43,81,73,46,79,41,77,79,45,64,73,47,64,72,61,46,48,52,64,55,71,70,72,119

pLDDT: mean 80.07, std 11.86, range [46.41, 93.94]

Mean predicted aligned error: 7.46 Å

Secondary structure (DSSP, 8-state):
-EETTEEEEE-SSSS--EEEEE--HHHHHHHHHHHHH-SSEEEEEEEEEEEEETTEEEEEEEEEEEEEES----HHHHHHHHHT--